Protein AF-A0A536PRI6-F1 (afdb_monomer_lite)

Structure (mmCIF, N/CA/C/O backbone):
data_AF-A0A536PRI6-F1
#
_entry.id   AF-A0A536PRI6-F1
#
loop_
_atom_site.group_PDB
_atom_site.id
_atom_site.type_symbol
_atom_site.label_atom_id
_atom_site.label_alt_id
_atom_site.label_comp_id
_atom_site.label_asym_id
_atom_site.label_entity_id
_atom_site.label_seq_id
_atom_site.pdbx_PDB_ins_code
_atom_site.Cartn_x
_atom_site.Cartn_y
_atom_site.Cartn_z
_atom_site.occupancy
_atom_site.B_iso_or_equiv
_atom_site.auth_seq_id
_atom_site.auth_comp_id
_atom_site.auth_asym_id
_atom_site.auth_atom_id
_atom_site.pdbx_PDB_model_num
ATOM 1 N N . MET A 1 1 ? 28.261 -8.036 -39.146 1.00 58.69 1 MET A N 1
ATOM 2 C CA . MET A 1 1 ? 28.056 -6.607 -38.808 1.00 58.69 1 MET A CA 1
ATOM 3 C C . MET A 1 1 ? 26.575 -6.231 -38.795 1.00 58.69 1 MET A C 1
ATOM 5 O O . MET A 1 1 ? 26.101 -5.830 -37.745 1.00 58.69 1 MET A O 1
ATOM 9 N N . TYR A 1 2 ? 25.820 -6.418 -39.889 1.00 55.31 2 TYR A N 1
ATOM 10 C CA . TYR A 1 2 ? 24.379 -6.090 -39.928 1.00 55.31 2 TYR A CA 1
ATOM 11 C C . TYR A 1 2 ? 23.513 -6.880 -38.925 1.00 55.31 2 TYR A C 1
ATOM 13 O O . TYR A 1 2 ? 22.674 -6.289 -38.250 1.00 55.31 2 TYR A O 1
ATOM 21 N N . GLU A 1 3 ? 23.743 -8.186 -38.763 1.00 62.50 3 GLU A N 1
ATOM 22 C CA . GLU A 1 3 ? 22.981 -9.024 -37.815 1.00 62.50 3 GLU A CA 1
ATOM 23 C C . GLU A 1 3 ? 23.228 -8.652 -36.342 1.00 62.50 3 GLU A C 1
ATOM 25 O O . GLU A 1 3 ? 22.315 -8.694 -35.517 1.00 62.50 3 GLU A O 1
ATOM 30 N N . THR A 1 4 ? 24.450 -8.227 -36.010 1.00 63.34 4 THR A N 1
ATOM 31 C CA . THR A 1 4 ? 24.837 -7.801 -34.657 1.00 63.34 4 THR A CA 1
ATOM 32 C C . THR A 1 4 ? 24.083 -6.532 -34.246 1.00 63.34 4 THR A C 1
ATOM 34 O O . THR A 1 4 ? 23.462 -6.505 -33.187 1.00 63.34 4 THR A O 1
ATOM 37 N N . ILE A 1 5 ? 24.029 -5.535 -35.138 1.00 61.78 5 ILE A N 1
ATOM 38 C CA . ILE A 1 5 ? 23.321 -4.262 -34.916 1.00 61.78 5 ILE A CA 1
ATOM 39 C C . ILE A 1 5 ? 21.805 -4.485 -34.777 1.00 61.78 5 ILE A C 1
ATOM 41 O O . ILE A 1 5 ? 21.155 -3.874 -33.927 1.00 61.78 5 ILE A O 1
ATOM 45 N N . GLN A 1 6 ? 21.220 -5.391 -35.571 1.00 59.47 6 GLN A N 1
ATOM 46 C CA . GLN A 1 6 ? 19.795 -5.726 -35.457 1.00 59.47 6 GLN A CA 1
ATOM 47 C C . GLN A 1 6 ? 19.463 -6.419 -34.130 1.00 59.47 6 GLN A C 1
ATOM 49 O O . GLN A 1 6 ? 18.458 -6.089 -33.499 1.00 59.47 6 GLN A O 1
ATOM 54 N N . THR A 1 7 ? 20.320 -7.335 -33.680 1.00 62.19 7 THR A N 1
ATOM 55 C CA . THR A 1 7 ? 20.125 -8.061 -32.417 1.00 62.19 7 THR A CA 1
ATOM 56 C C . THR A 1 7 ? 20.252 -7.126 -31.208 1.00 62.19 7 THR A C 1
ATOM 58 O O . THR A 1 7 ? 19.458 -7.209 -30.269 1.00 62.19 7 THR A O 1
ATOM 61 N N . GLU A 1 8 ? 21.204 -6.191 -31.231 1.00 62.62 8 GLU A N 1
ATOM 62 C CA . GLU A 1 8 ? 21.356 -5.163 -30.193 1.00 62.62 8 GLU A CA 1
ATOM 63 C C . GLU A 1 8 ? 20.169 -4.195 -30.158 1.00 62.62 8 GLU A C 1
ATOM 65 O O . GLU A 1 8 ? 19.615 -3.939 -29.089 1.00 62.62 8 GLU A O 1
ATOM 70 N N . SER A 1 9 ? 19.695 -3.735 -31.321 1.00 68.12 9 SER A N 1
ATOM 71 C CA . SER A 1 9 ? 18.508 -2.875 -31.421 1.00 68.12 9 SER A CA 1
ATOM 72 C C . SER A 1 9 ? 17.248 -3.546 -30.850 1.00 68.12 9 SER A C 1
ATOM 74 O O . SER A 1 9 ? 16.481 -2.925 -30.108 1.00 68.12 9 SER A O 1
ATOM 76 N N . GLN A 1 10 ? 17.055 -4.842 -31.122 1.00 68.06 10 GLN A N 1
ATOM 77 C CA . GLN A 1 10 ? 15.947 -5.621 -30.561 1.00 68.06 10 GLN A CA 1
ATOM 78 C C . GLN A 1 10 ? 16.048 -5.763 -29.038 1.00 68.06 10 GLN A C 1
ATOM 80 O O . GLN A 1 10 ? 15.049 -5.566 -28.343 1.00 68.06 10 GLN A O 1
ATOM 85 N N . ARG A 1 11 ? 17.242 -6.040 -28.499 1.00 73.06 11 ARG A N 1
ATOM 86 C CA . ARG A 1 11 ? 17.475 -6.128 -27.046 1.00 73.06 11 ARG A CA 1
ATOM 87 C C . ARG A 1 11 ? 17.172 -4.808 -26.344 1.00 73.06 11 ARG A C 1
ATOM 89 O O . ARG A 1 11 ? 16.483 -4.814 -25.326 1.00 73.06 11 ARG A O 1
ATOM 96 N N . THR A 1 12 ? 17.614 -3.684 -26.904 1.00 77.12 12 THR A N 1
ATOM 97 C CA . THR A 1 12 ? 17.326 -2.348 -26.360 1.00 77.12 12 THR A CA 1
ATOM 98 C C . THR A 1 12 ? 15.828 -2.052 -26.371 1.00 77.12 12 THR A C 1
ATOM 100 O O . THR A 1 12 ? 15.286 -1.565 -25.380 1.00 77.12 12 THR A O 1
ATOM 103 N N . ARG A 1 13 ? 15.120 -2.411 -27.450 1.00 75.56 13 ARG A N 1
ATOM 104 C CA . ARG A 1 13 ? 13.665 -2.231 -27.538 1.00 75.56 13 ARG A CA 1
ATOM 105 C C . ARG A 1 13 ? 12.908 -3.085 -26.519 1.00 75.56 13 ARG A C 1
ATOM 107 O O . ARG A 1 13 ? 11.974 -2.582 -25.901 1.00 75.56 13 ARG A O 1
ATOM 114 N N . ILE A 1 14 ? 13.308 -4.342 -26.326 1.00 81.31 14 ILE A N 1
ATOM 115 C CA . ILE A 1 14 ? 12.705 -5.235 -25.324 1.00 81.31 14 ILE A CA 1
ATOM 116 C C . ILE A 1 14 ? 12.941 -4.690 -23.914 1.00 81.31 14 ILE A C 1
ATOM 118 O O . ILE A 1 14 ? 11.993 -4.611 -23.138 1.00 81.31 14 ILE A O 1
ATOM 122 N N . ARG A 1 15 ? 14.165 -4.245 -23.601 1.00 78.00 15 ARG A N 1
ATOM 123 C CA . ARG A 1 15 ? 14.482 -3.616 -22.309 1.00 78.00 15 ARG A CA 1
ATOM 124 C C . ARG A 1 15 ? 13.625 -2.377 -22.054 1.00 78.00 15 ARG A C 1
ATOM 126 O O . ARG A 1 15 ? 13.021 -2.270 -20.998 1.00 78.00 15 ARG A O 1
ATOM 133 N N . LEU A 1 16 ? 13.487 -1.497 -23.046 1.00 81.06 16 LEU A N 1
ATOM 134 C CA . LEU A 1 16 ? 12.640 -0.308 -22.933 1.00 81.06 16 LEU A CA 1
ATOM 135 C C . LEU A 1 16 ? 11.167 -0.659 -22.665 1.00 81.06 16 LEU A C 1
ATOM 137 O O . LEU A 1 16 ? 10.503 0.014 -21.877 1.00 81.06 16 LEU A O 1
ATOM 141 N N . ILE A 1 17 ? 10.642 -1.691 -23.330 1.00 82.25 17 ILE A N 1
ATOM 142 C CA . ILE A 1 17 ? 9.271 -2.166 -23.104 1.00 82.25 17 ILE A CA 1
ATOM 143 C C . ILE A 1 17 ? 9.132 -2.737 -21.690 1.00 82.25 17 ILE A C 1
ATOM 145 O O . ILE A 1 17 ? 8.164 -2.401 -21.013 1.00 82.25 17 ILE A O 1
ATOM 149 N N . ALA A 1 18 ? 10.097 -3.536 -21.231 1.00 80.19 18 ALA A N 1
ATOM 150 C CA . ALA A 1 18 ? 10.100 -4.105 -19.886 1.00 80.19 18 ALA A CA 1
ATOM 151 C C . ALA A 1 18 ? 10.114 -3.012 -18.804 1.00 80.19 18 ALA A C 1
ATOM 153 O O . ALA A 1 18 ? 9.249 -3.016 -17.934 1.00 80.19 18 ALA A O 1
ATOM 154 N N . THR A 1 19 ? 10.994 -2.012 -18.919 1.00 83.44 19 THR A N 1
ATOM 155 C CA . THR A 1 19 ? 11.045 -0.868 -17.990 1.00 83.44 19 THR A CA 1
ATOM 156 C C . THR A 1 19 ? 9.727 -0.090 -17.966 1.00 83.44 19 THR A C 1
ATOM 158 O O . THR A 1 19 ? 9.226 0.276 -16.904 1.00 83.44 19 THR A O 1
ATOM 161 N N . LYS A 1 20 ? 9.111 0.150 -19.132 1.00 83.19 20 LYS A N 1
ATOM 162 C CA . LYS A 1 20 ? 7.801 0.819 -19.197 1.00 83.19 20 LYS A CA 1
ATOM 163 C C . LYS A 1 20 ? 6.692 -0.013 -18.559 1.00 83.19 20 LYS A C 1
ATOM 165 O O . LYS A 1 20 ? 5.840 0.556 -17.880 1.00 83.19 20 LYS A O 1
ATOM 170 N N . ALA A 1 21 ? 6.696 -1.327 -18.778 1.00 84.62 21 ALA A N 1
ATOM 171 C CA . ALA A 1 21 ? 5.731 -2.236 -18.172 1.00 84.62 21 ALA A CA 1
ATOM 172 C C . ALA A 1 21 ? 5.868 -2.240 -16.643 1.00 84.62 21 ALA A C 1
ATOM 174 O O . ALA A 1 21 ? 4.873 -2.043 -15.954 1.00 84.62 21 ALA A O 1
ATOM 175 N N . GLN A 1 22 ? 7.094 -2.332 -16.125 1.00 86.81 22 GLN A N 1
ATOM 176 C CA . GLN A 1 22 ? 7.381 -2.273 -14.690 1.00 86.81 22 GLN A CA 1
ATOM 177 C C . GLN A 1 22 ? 6.946 -0.939 -14.064 1.00 86.81 22 GLN A C 1
ATOM 179 O O . GLN A 1 22 ? 6.334 -0.910 -12.998 1.00 86.81 22 GLN A O 1
ATOM 184 N N . ALA A 1 23 ? 7.203 0.188 -14.737 1.00 85.69 23 ALA A N 1
ATOM 185 C CA . ALA A 1 23 ? 6.751 1.496 -14.266 1.00 85.69 23 ALA A CA 1
ATOM 186 C C . ALA A 1 23 ? 5.215 1.614 -14.243 1.00 85.69 23 ALA A C 1
ATOM 188 O O . ALA A 1 23 ? 4.654 2.219 -13.327 1.00 85.69 23 ALA A O 1
ATOM 189 N N . ALA A 1 24 ? 4.533 1.041 -15.240 1.00 88.00 24 ALA A N 1
ATOM 190 C CA . ALA A 1 24 ? 3.075 1.006 -15.290 1.00 88.00 24 ALA A CA 1
ATOM 191 C C . ALA A 1 24 ? 2.489 0.116 -14.183 1.00 88.00 24 ALA A C 1
ATOM 193 O O . ALA A 1 24 ? 1.565 0.545 -13.496 1.00 88.00 24 ALA A O 1
ATOM 194 N N . GLU A 1 25 ? 3.053 -1.073 -13.970 1.00 89.62 25 GLU A N 1
ATOM 195 C CA . GLU A 1 25 ? 2.675 -1.993 -12.892 1.00 89.62 25 GLU A CA 1
ATOM 196 C C . GLU A 1 25 ? 2.822 -1.330 -11.519 1.00 89.62 25 GLU A C 1
ATOM 198 O O . GLU A 1 25 ? 1.875 -1.304 -10.737 1.00 89.62 25 GLU A O 1
ATOM 203 N N . ARG A 1 26 ? 3.961 -0.677 -11.264 1.00 90.31 26 ARG A N 1
ATOM 204 C CA . ARG A 1 26 ? 4.200 0.083 -10.030 1.00 90.31 26 ARG A CA 1
ATOM 205 C C . ARG A 1 26 ? 3.131 1.145 -9.789 1.00 90.31 26 ARG A C 1
ATOM 207 O O . ARG A 1 26 ? 2.624 1.279 -8.680 1.00 90.31 26 ARG A O 1
ATOM 214 N N . LYS A 1 27 ? 2.773 1.897 -10.833 1.00 91.31 27 LYS A N 1
ATOM 215 C CA . LYS A 1 27 ? 1.736 2.929 -10.750 1.00 91.31 27 LYS A CA 1
ATOM 216 C C . LYS A 1 27 ? 0.361 2.329 -10.438 1.00 91.31 27 LYS A C 1
ATOM 218 O O . LYS A 1 27 ? -0.380 2.900 -9.648 1.00 91.31 27 LYS A O 1
ATOM 223 N N . LEU A 1 28 ? 0.025 1.191 -11.046 1.00 93.00 28 LEU A N 1
ATOM 224 C CA . LEU A 1 28 ? -1.222 0.476 -10.765 1.00 93.00 28 LEU A CA 1
ATOM 225 C C . LEU A 1 28 ? -1.270 -0.030 -9.319 1.00 93.00 28 LEU A C 1
ATOM 227 O O . LEU A 1 28 ? -2.293 0.145 -8.661 1.00 93.00 28 LEU A O 1
ATOM 231 N N . ASN A 1 29 ? -0.166 -0.582 -8.812 1.00 92.69 29 ASN A N 1
ATOM 232 C CA . ASN A 1 29 ? -0.070 -1.050 -7.428 1.00 92.69 29 ASN A CA 1
ATOM 233 C C . ASN A 1 29 ? -0.248 0.097 -6.425 1.00 92.69 29 ASN A C 1
ATOM 235 O O . ASN A 1 29 ? -0.996 -0.052 -5.463 1.00 92.69 29 ASN A O 1
ATOM 239 N N . LEU A 1 30 ? 0.359 1.261 -6.683 1.00 94.00 30 LEU A N 1
ATOM 240 C CA . LEU A 1 30 ? 0.162 2.458 -5.857 1.00 94.00 30 LEU A CA 1
ATOM 241 C C . LEU A 1 30 ? -1.304 2.899 -5.817 1.00 94.00 30 LEU A C 1
ATOM 243 O O . LEU A 1 30 ? -1.834 3.122 -4.735 1.00 94.00 30 LEU A O 1
ATOM 247 N N . TYR A 1 31 ? -1.983 2.951 -6.968 1.00 94.56 31 TYR A N 1
ATOM 248 C CA . TYR A 1 31 ? -3.406 3.301 -7.002 1.00 94.56 31 TYR A CA 1
ATOM 249 C C . TYR A 1 31 ? -4.292 2.295 -6.268 1.00 94.56 31 TYR A C 1
ATOM 251 O O . TYR A 1 31 ? -5.278 2.676 -5.643 1.00 94.56 31 TYR A O 1
ATOM 259 N N . ALA A 1 32 ? -3.973 1.006 -6.358 1.00 94.00 32 ALA A N 1
ATOM 260 C CA . ALA A 1 32 ? -4.715 -0.017 -5.639 1.00 94.00 32 ALA A CA 1
ATOM 261 C C . ALA A 1 32 ? -4.531 0.123 -4.119 1.00 94.00 32 ALA A C 1
ATOM 263 O O . ALA A 1 32 ? -5.517 0.083 -3.388 1.00 94.00 32 ALA A O 1
ATOM 264 N N . LEU A 1 33 ? -3.302 0.372 -3.653 1.00 95.56 33 LEU A N 1
ATOM 265 C CA . LEU A 1 33 ? -3.021 0.655 -2.244 1.00 95.56 33 LEU A CA 1
ATOM 266 C C . LEU A 1 33 ? -3.681 1.953 -1.758 1.00 95.56 33 LEU A C 1
ATOM 268 O O . LEU A 1 33 ? -4.207 1.966 -0.649 1.00 95.56 33 LEU A O 1
ATOM 272 N N . ASP A 1 34 ? -3.735 3.002 -2.587 1.00 96.19 34 ASP A N 1
ATOM 273 C CA . ASP A 1 34 ? -4.477 4.230 -2.266 1.00 96.19 34 ASP A CA 1
ATOM 274 C C . ASP A 1 34 ? -5.960 3.922 -2.024 1.00 96.19 34 ASP A C 1
ATOM 276 O O . ASP A 1 34 ? -6.533 4.367 -1.037 1.00 96.19 34 ASP A O 1
ATOM 280 N N . ASN A 1 35 ? -6.597 3.108 -2.869 1.00 95.94 35 ASN A N 1
ATOM 281 C CA . ASN A 1 35 ? -8.005 2.751 -2.662 1.00 95.94 35 ASN A CA 1
ATOM 282 C C . ASN A 1 35 ? -8.229 2.011 -1.331 1.00 95.94 35 ASN A C 1
ATOM 284 O O . ASN A 1 35 ? -9.229 2.253 -0.652 1.00 95.94 35 ASN A O 1
ATOM 288 N N . VAL A 1 36 ? -7.299 1.129 -0.947 1.00 96.62 36 VAL A N 1
ATOM 289 C CA . VAL A 1 36 ? -7.332 0.435 0.350 1.00 96.62 36 VAL A CA 1
ATOM 290 C C . VAL A 1 36 ? -7.181 1.432 1.498 1.00 96.62 36 VAL A C 1
ATOM 292 O O . VAL A 1 36 ? -7.948 1.371 2.459 1.00 96.62 36 VAL A O 1
ATOM 295 N N . LEU A 1 37 ? -6.239 2.371 1.382 1.00 96.56 37 LEU A N 1
ATOM 296 C CA . LEU A 1 37 ? -6.018 3.430 2.362 1.00 96.56 37 LEU A CA 1
ATOM 297 C C . LEU A 1 37 ? -7.294 4.255 2.572 1.00 96.56 37 LEU A C 1
ATOM 299 O O . LEU A 1 37 ? -7.763 4.382 3.699 1.00 96.56 37 LEU A O 1
ATOM 303 N N . TRP A 1 38 ? -7.918 4.710 1.484 1.00 97.25 38 TRP A N 1
ATOM 304 C CA . TRP A 1 38 ? -9.164 5.479 1.523 1.00 97.25 38 TRP A CA 1
ATOM 305 C C . TRP A 1 38 ? -10.296 4.721 2.224 1.00 97.25 38 TRP A C 1
ATOM 307 O O . TRP A 1 38 ? -11.044 5.300 3.013 1.00 97.25 38 TRP A O 1
ATOM 317 N N . ALA A 1 39 ? -10.429 3.418 1.961 1.00 97.00 39 ALA A N 1
ATOM 318 C CA . ALA A 1 39 ? -11.435 2.592 2.620 1.00 97.00 39 ALA A CA 1
ATOM 319 C C . ALA A 1 39 ? -11.181 2.489 4.133 1.00 97.00 39 ALA A C 1
ATOM 321 O O . ALA A 1 39 ? -12.114 2.623 4.926 1.00 97.00 39 ALA A O 1
ATOM 322 N N . LEU A 1 40 ? -9.929 2.284 4.548 1.00 96.75 40 LEU A N 1
ATOM 323 C CA . LEU A 1 40 ? -9.559 2.234 5.963 1.00 96.75 40 LEU A CA 1
ATOM 324 C C . LEU A 1 40 ? -9.756 3.586 6.658 1.00 96.75 40 LEU A C 1
ATOM 326 O O . LEU A 1 40 ? -10.264 3.627 7.778 1.00 96.75 40 LEU A O 1
ATOM 330 N N . GLU A 1 41 ? -9.423 4.690 5.997 1.00 96.88 41 GLU A N 1
ATOM 331 C CA . GLU A 1 41 ? -9.633 6.039 6.520 1.00 96.88 41 GLU A CA 1
ATOM 332 C C . GLU A 1 41 ? -11.121 6.353 6.720 1.00 96.88 41 GLU A C 1
ATOM 334 O O . GLU A 1 41 ? -11.496 6.842 7.787 1.00 96.88 41 GLU A O 1
ATOM 339 N N . ASP A 1 42 ? -11.995 6.013 5.763 1.00 97.50 42 ASP A N 1
ATOM 340 C CA . ASP A 1 42 ? -13.449 6.184 5.924 1.00 97.50 42 ASP A CA 1
ATOM 341 C C . ASP A 1 42 ? -13.991 5.347 7.095 1.00 97.50 42 ASP A C 1
ATOM 343 O O . ASP A 1 42 ? -14.810 5.829 7.883 1.00 97.50 42 ASP A O 1
ATOM 347 N N . LEU A 1 43 ? -13.499 4.116 7.270 1.00 96.00 43 LEU A N 1
ATOM 348 C CA . LEU A 1 43 ? -13.864 3.277 8.415 1.00 96.00 43 LEU A CA 1
ATOM 349 C C . LEU A 1 43 ? -13.407 3.894 9.740 1.00 96.00 43 LEU A C 1
ATOM 351 O O . LEU A 1 43 ? -14.180 3.894 10.702 1.00 96.00 43 LEU A O 1
ATOM 355 N N . ASN A 1 44 ? -12.190 4.436 9.781 1.00 95.44 44 ASN A N 1
ATOM 356 C CA . ASN A 1 44 ? -11.637 5.097 10.958 1.00 95.44 44 ASN A CA 1
ATOM 357 C C . ASN A 1 44 ? -12.438 6.355 11.325 1.00 95.44 44 ASN A C 1
ATOM 359 O O . ASN A 1 44 ? -12.825 6.527 12.478 1.00 95.44 44 ASN A O 1
ATOM 363 N N . LEU A 1 45 ? -12.758 7.192 10.333 1.00 96.50 45 LEU A N 1
ATOM 364 C CA . LEU A 1 45 ? -13.571 8.402 10.501 1.00 96.50 45 LEU A CA 1
ATOM 365 C C . LEU A 1 45 ? -14.979 8.098 11.022 1.00 96.50 45 LEU A C 1
ATOM 367 O O . LEU A 1 45 ? -15.573 8.911 11.726 1.00 96.50 45 LEU A O 1
ATOM 371 N N . ARG A 1 46 ? -15.521 6.925 10.682 1.00 96.19 46 ARG A N 1
ATOM 372 C CA . ARG A 1 46 ? -16.832 6.448 11.146 1.00 96.19 46 ARG A CA 1
ATOM 373 C C . ARG A 1 46 ? -16.757 5.606 12.420 1.00 96.19 46 ARG A C 1
ATOM 375 O O . ARG A 1 46 ? -17.756 4.974 12.766 1.00 96.19 46 ARG A O 1
ATOM 382 N N . GLU A 1 47 ? -15.592 5.548 13.067 1.00 92.00 47 GLU A N 1
ATOM 383 C CA . GLU A 1 47 ? -15.326 4.767 14.283 1.00 92.00 47 GLU A CA 1
ATOM 384 C C . GLU A 1 47 ? -15.749 3.291 14.156 1.00 92.00 47 GLU A C 1
ATOM 386 O O . GLU A 1 47 ? -16.195 2.644 15.109 1.00 92.00 47 GLU A O 1
ATOM 391 N N . ARG A 1 48 ? -15.641 2.727 12.947 1.00 91.69 48 ARG A N 1
ATOM 392 C CA . ARG A 1 48 ? -15.886 1.300 12.724 1.00 91.69 48 ARG A CA 1
ATOM 393 C C . ARG A 1 48 ? -14.731 0.503 13.314 1.00 91.69 48 ARG A C 1
ATOM 395 O O . ARG A 1 48 ? -13.606 0.970 13.374 1.00 91.69 48 ARG A O 1
ATOM 402 N N . SER A 1 49 ? -15.012 -0.721 13.741 1.00 87.69 49 SER A N 1
ATOM 403 C CA . SER A 1 49 ? -14.005 -1.647 14.278 1.00 87.69 49 SER A CA 1
ATOM 404 C C . SER A 1 49 ? -13.811 -2.890 13.416 1.00 87.69 49 SER A C 1
ATOM 406 O O . SER A 1 49 ? -12.887 -3.662 13.652 1.00 87.69 49 SER A O 1
ATOM 408 N N . VAL A 1 50 ? -14.682 -3.093 12.427 1.00 92.06 50 VAL A N 1
ATOM 409 C CA . VAL A 1 50 ? -14.681 -4.265 11.553 1.00 92.06 50 VAL A CA 1
ATOM 410 C C . VAL A 1 50 ? -14.291 -3.825 10.153 1.00 92.06 50 VAL A C 1
ATOM 412 O O . VAL A 1 50 ? -14.919 -2.931 9.586 1.00 92.06 50 VAL A O 1
ATOM 415 N N . VAL A 1 51 ? -13.265 -4.475 9.610 1.00 94.19 51 VAL A N 1
ATOM 416 C CA . VAL A 1 51 ? -12.802 -4.258 8.240 1.00 94.19 51 VAL A CA 1
ATOM 417 C C . VAL A 1 51 ? -13.605 -5.169 7.300 1.00 94.19 51 VAL A C 1
ATOM 419 O O . VAL A 1 51 ? -13.726 -6.363 7.586 1.00 94.19 51 VAL A O 1
ATOM 422 N N . PRO A 1 52 ? -14.184 -4.638 6.209 1.00 95.62 52 PRO A N 1
ATOM 423 C CA . PRO A 1 52 ? -14.870 -5.428 5.191 1.00 95.62 52 PRO A CA 1
ATOM 424 C C . PRO A 1 52 ? -13.970 -6.506 4.573 1.00 95.62 52 PRO A C 1
ATOM 426 O O . PRO A 1 52 ? -12.767 -6.305 4.412 1.00 95.62 52 PRO A O 1
ATOM 429 N N . GLY A 1 53 ? -14.550 -7.654 4.213 1.00 95.19 53 GLY A N 1
ATOM 430 C CA . GLY A 1 53 ? -13.790 -8.802 3.700 1.00 95.19 53 GLY A CA 1
ATOM 431 C C . GLY A 1 53 ? -13.034 -8.515 2.399 1.00 95.19 53 GLY A C 1
ATOM 432 O O . GLY A 1 53 ? -11.903 -8.954 2.245 1.00 95.19 53 GLY A O 1
ATOM 433 N N . ASP A 1 54 ? -13.608 -7.709 1.510 1.00 95.38 54 ASP A N 1
ATOM 434 C CA . ASP A 1 54 ? -12.982 -7.256 0.264 1.00 95.38 54 ASP A CA 1
ATOM 435 C C . ASP A 1 54 ? -11.747 -6.374 0.508 1.00 95.38 54 ASP A C 1
ATOM 437 O O . ASP A 1 54 ? -10.771 -6.445 -0.239 1.00 95.38 54 ASP A O 1
ATOM 441 N N . VAL A 1 55 ? -11.755 -5.567 1.572 1.00 95.81 55 VAL A N 1
ATOM 442 C CA . VAL A 1 55 ? -10.588 -4.776 1.989 1.00 95.81 55 VAL A CA 1
ATOM 443 C C . VAL A 1 55 ? -9.522 -5.689 2.599 1.00 95.81 55 VAL A C 1
ATOM 445 O O . VAL A 1 55 ? -8.339 -5.527 2.311 1.00 95.81 55 VAL A O 1
ATOM 448 N N . VAL A 1 56 ? -9.921 -6.695 3.386 1.00 96.44 56 VAL A N 1
ATOM 449 C CA . VAL A 1 56 ? -8.996 -7.703 3.935 1.00 96.44 56 VAL A CA 1
ATOM 450 C C . VAL A 1 56 ? -8.302 -8.492 2.825 1.00 96.44 56 VAL A C 1
ATOM 452 O O . VAL A 1 56 ? -7.089 -8.676 2.877 1.00 96.44 56 VAL A O 1
ATOM 455 N N . GLU A 1 57 ? -9.039 -8.932 1.807 1.00 96.25 57 GLU A N 1
ATOM 456 C CA . GLU A 1 57 ? -8.468 -9.635 0.653 1.00 96.25 57 GLU A CA 1
ATOM 457 C C . GLU A 1 57 ? -7.419 -8.782 -0.068 1.00 96.25 57 GLU A C 1
ATOM 459 O O . GLU A 1 57 ? -6.337 -9.276 -0.388 1.00 96.25 57 GLU A O 1
ATOM 464 N N . GLN A 1 58 ? -7.699 -7.490 -0.261 1.00 95.81 58 GLN A N 1
ATOM 465 C CA . GLN A 1 58 ? -6.751 -6.559 -0.871 1.00 95.81 58 GLN A CA 1
ATOM 466 C C . GLN A 1 58 ? -5.511 -6.340 0.001 1.00 95.81 58 GLN A C 1
ATOM 468 O O . GLN A 1 58 ? -4.397 -6.392 -0.517 1.00 95.81 58 GLN A O 1
ATOM 473 N N . LEU A 1 59 ? -5.672 -6.162 1.317 1.00 96.00 59 LEU A N 1
ATOM 474 C CA . LEU A 1 59 ? -4.544 -6.048 2.250 1.00 96.00 59 LEU A CA 1
ATOM 475 C C . LEU A 1 59 ? -3.606 -7.255 2.126 1.00 96.00 59 LEU A C 1
ATOM 477 O O . LEU A 1 59 ? -2.402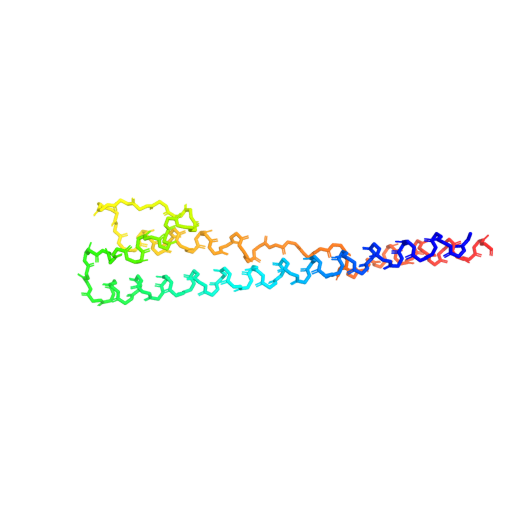 -7.092 1.927 1.00 96.00 59 LEU A O 1
ATOM 481 N N . LEU A 1 60 ? -4.167 -8.465 2.154 1.00 95.69 60 LEU A N 1
ATOM 482 C CA . LEU A 1 60 ? -3.395 -9.700 2.025 1.00 95.69 60 LEU A CA 1
ATOM 483 C C . LEU A 1 60 ? -2.728 -9.831 0.648 1.00 95.69 60 LEU A C 1
ATOM 485 O O . LEU A 1 60 ? -1.589 -10.292 0.574 1.00 95.69 60 LEU A O 1
ATOM 489 N N . ALA A 1 61 ? -3.393 -9.398 -0.428 1.00 94.19 61 ALA A N 1
ATOM 490 C CA . ALA A 1 61 ? -2.827 -9.401 -1.777 1.00 94.19 61 ALA A CA 1
ATOM 491 C C . ALA A 1 61 ? -1.585 -8.500 -1.901 1.00 94.19 61 ALA A C 1
ATOM 493 O O . ALA A 1 61 ? -0.662 -8.833 -2.642 1.00 94.19 61 ALA A O 1
ATOM 494 N N . PHE A 1 62 ? -1.529 -7.407 -1.136 1.00 93.19 62 PHE A N 1
ATOM 495 C CA . PHE A 1 62 ? -0.360 -6.526 -1.047 1.00 93.19 62 PHE A CA 1
ATOM 496 C C . PHE A 1 62 ? 0.619 -6.904 0.074 1.00 93.19 62 PHE A C 1
ATOM 498 O O . PHE A 1 62 ? 1.539 -6.148 0.374 1.00 93.19 62 PHE A O 1
ATOM 505 N N . GLY A 1 63 ? 0.450 -8.076 0.695 1.00 93.12 63 GLY A N 1
ATOM 506 C CA . GLY A 1 63 ? 1.342 -8.556 1.751 1.00 93.12 63 GLY A CA 1
ATOM 507 C C . GLY A 1 63 ? 1.189 -7.822 3.086 1.00 93.12 63 GLY A C 1
ATOM 508 O O . GLY A 1 63 ? 2.030 -7.993 3.968 1.00 93.12 63 GLY A O 1
ATOM 509 N N . VAL A 1 64 ? 0.123 -7.036 3.262 1.00 94.81 64 VAL A N 1
ATOM 510 C CA . VAL A 1 64 ? -0.199 -6.381 4.530 1.00 94.81 64 VAL A CA 1
ATOM 511 C C . VAL A 1 64 ? -0.909 -7.391 5.439 1.00 94.81 64 VAL A C 1
ATOM 513 O O . VAL A 1 64 ? -2.008 -7.850 5.115 1.00 94.81 64 VAL A O 1
ATOM 516 N N . PRO A 1 65 ? -0.310 -7.777 6.581 1.00 93.19 65 PRO A N 1
ATOM 517 C CA . PRO A 1 65 ? -0.905 -8.773 7.457 1.00 93.19 65 PRO A CA 1
ATOM 518 C C . PRO A 1 65 ? -2.162 -8.218 8.130 1.00 93.19 65 PRO A C 1
ATOM 520 O O . PRO A 1 65 ? -2.139 -7.152 8.741 1.00 93.19 65 PRO A O 1
ATOM 523 N N . TYR A 1 66 ? -3.248 -8.988 8.081 1.00 94.00 66 TYR A N 1
ATOM 524 C CA . TYR A 1 66 ? -4.498 -8.653 8.754 1.00 94.00 66 TYR A CA 1
ATOM 525 C C . TYR A 1 66 ? -4.827 -9.663 9.853 1.00 94.00 66 TYR A C 1
ATOM 527 O O . TYR A 1 66 ? -4.768 -10.878 9.654 1.00 94.00 66 TYR A O 1
ATOM 535 N N . ARG A 1 67 ? -5.235 -9.145 11.013 1.00 92.50 67 ARG A N 1
ATOM 536 C CA . ARG A 1 67 ? -5.898 -9.905 12.074 1.00 92.50 67 ARG A CA 1
ATOM 537 C C . ARG A 1 67 ? -7.057 -9.077 12.612 1.00 92.50 67 ARG A C 1
ATOM 539 O O . ARG A 1 67 ? -6.975 -7.854 12.667 1.00 92.50 67 ARG A O 1
ATOM 546 N N . SER A 1 68 ? -8.117 -9.745 13.057 1.00 89.06 68 SER A N 1
ATOM 547 C CA . SER A 1 68 ? -9.342 -9.088 13.533 1.00 89.06 68 SER A CA 1
ATOM 548 C C . SER A 1 68 ? -9.159 -8.229 14.791 1.00 89.06 68 SER A C 1
ATOM 550 O O . SER A 1 68 ? -10.053 -7.468 15.141 1.00 89.06 68 SER A O 1
ATOM 552 N N . ASP A 1 69 ? -8.046 -8.386 15.508 1.00 90.69 69 ASP A N 1
ATOM 553 C CA . ASP A 1 69 ? -7.705 -7.629 16.714 1.00 90.69 69 ASP A CA 1
ATOM 554 C C . ASP A 1 69 ? -6.868 -6.366 16.446 1.00 90.69 69 ASP A C 1
ATOM 556 O O . ASP A 1 69 ? -6.730 -5.533 17.346 1.00 90.69 69 ASP A O 1
ATOM 560 N N . VAL A 1 70 ? -6.349 -6.193 15.226 1.00 92.06 70 VAL A N 1
ATOM 561 C CA . VAL A 1 70 ? -5.559 -5.019 14.824 1.00 92.06 70 VAL A CA 1
ATOM 562 C C . VAL A 1 70 ? -6.476 -3.810 14.655 1.00 92.06 70 VAL A C 1
ATOM 564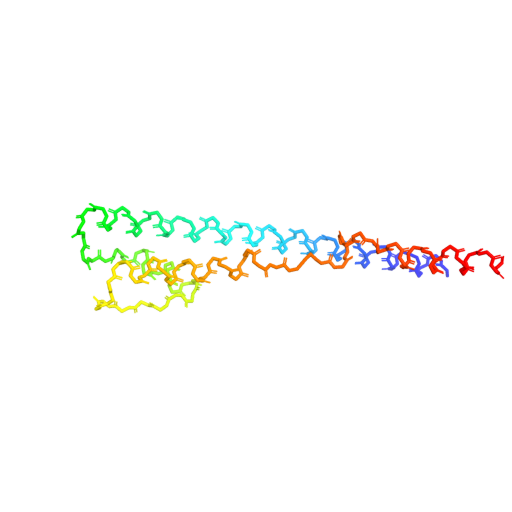 O O . VAL A 1 70 ? -7.584 -3.919 14.123 1.00 92.06 70 VAL A O 1
ATOM 567 N N . LYS A 1 71 ? -6.036 -2.638 15.124 1.00 94.00 71 LYS A N 1
ATOM 568 C CA . LYS A 1 71 ? -6.813 -1.404 14.990 1.00 94.00 71 LYS A CA 1
ATOM 569 C C . LYS A 1 71 ? -6.663 -0.843 13.581 1.00 94.00 71 LYS A C 1
ATOM 571 O O . LYS A 1 71 ? -5.608 -0.948 12.969 1.00 94.00 71 LYS A O 1
ATOM 576 N N . ILE A 1 72 ? -7.721 -0.214 13.074 1.00 94.75 72 ILE A N 1
ATOM 577 C CA . ILE A 1 72 ? -7.705 0.397 11.739 1.00 94.75 72 ILE A CA 1
ATOM 578 C C . ILE A 1 72 ? -6.579 1.435 11.577 1.00 94.75 72 ILE A C 1
ATOM 580 O O . ILE A 1 72 ? -5.922 1.377 10.543 1.00 94.75 72 ILE A O 1
ATOM 584 N N . PRO A 1 73 ? -6.271 2.304 12.564 1.00 95.81 73 PRO A N 1
ATOM 585 C CA . PRO A 1 73 ? -5.088 3.162 12.492 1.00 95.81 73 PRO A CA 1
ATOM 586 C C . PRO A 1 73 ? -3.782 2.395 12.256 1.00 95.81 73 PRO A C 1
ATOM 588 O O . PRO A 1 73 ? -2.992 2.791 11.412 1.00 95.81 73 PRO A O 1
ATOM 591 N N . ASP A 1 74 ? -3.584 1.253 12.919 1.00 95.81 74 ASP A N 1
ATOM 592 C CA . ASP A 1 74 ? -2.381 0.439 12.714 1.00 95.81 74 ASP A CA 1
ATOM 593 C C . ASP A 1 74 ? -2.352 -0.175 11.303 1.00 95.81 74 ASP A C 1
ATOM 595 O O . ASP A 1 74 ? -1.295 -0.281 10.688 1.00 95.81 74 ASP A O 1
ATOM 599 N N . LEU A 1 75 ? -3.514 -0.558 10.754 1.00 96.12 75 LEU A N 1
ATOM 600 C CA . LEU A 1 75 ? -3.613 -1.035 9.369 1.00 96.12 75 LEU A CA 1
ATOM 601 C C . LEU A 1 75 ? -3.278 0.067 8.358 1.00 96.12 75 LEU A C 1
ATOM 603 O O . LEU A 1 75 ? -2.639 -0.228 7.353 1.00 96.12 75 LEU A O 1
ATOM 607 N N . ILE A 1 76 ? -3.676 1.314 8.623 1.00 96.38 76 ILE A N 1
ATOM 608 C CA . ILE A 1 76 ? -3.331 2.478 7.792 1.00 96.38 76 ILE A CA 1
ATOM 609 C C . ILE A 1 76 ? -1.805 2.641 7.721 1.00 96.38 76 ILE A C 1
ATOM 611 O O . ILE A 1 76 ? -1.251 2.729 6.627 1.00 96.38 76 ILE A O 1
ATOM 615 N N . GLU A 1 77 ? -1.108 2.566 8.858 1.00 96.94 77 GLU A N 1
ATOM 616 C CA . GLU A 1 77 ? 0.364 2.635 8.907 1.00 96.94 77 GLU A CA 1
ATOM 617 C C . GLU A 1 77 ? 1.041 1.488 8.138 1.00 96.94 77 GLU A C 1
ATOM 619 O O . GLU A 1 77 ? 2.036 1.679 7.429 1.00 96.94 77 GLU A O 1
ATOM 624 N N . LEU A 1 78 ? 0.487 0.276 8.224 1.00 96.06 78 LEU A N 1
ATOM 625 C CA . LEU A 1 78 ? 0.997 -0.863 7.459 1.00 96.06 78 LEU A CA 1
ATOM 626 C C . LEU A 1 78 ? 0.796 -0.684 5.947 1.00 96.06 78 LEU A C 1
ATOM 628 O O . LEU A 1 78 ? 1.668 -1.068 5.166 1.00 96.06 78 LEU A O 1
ATOM 632 N N . VAL A 1 79 ? -0.321 -0.085 5.526 1.00 96.19 79 VAL A N 1
ATOM 633 C CA . VAL A 1 79 ? -0.569 0.244 4.115 1.00 96.19 79 VAL A CA 1
ATOM 634 C C . VAL A 1 79 ? 0.400 1.320 3.633 1.00 96.19 79 VAL A C 1
ATOM 636 O O . VAL A 1 79 ? 0.977 1.147 2.561 1.00 96.19 79 VAL A O 1
ATOM 639 N N . PHE A 1 80 ? 0.673 2.362 4.426 1.00 95.31 80 PHE A N 1
ATOM 640 C CA . PHE A 1 80 ? 1.712 3.344 4.092 1.00 95.31 80 PHE A CA 1
ATOM 641 C C . PHE A 1 80 ? 3.081 2.685 3.908 1.00 95.31 80 PHE A C 1
ATOM 643 O O . PHE A 1 80 ? 3.753 2.918 2.904 1.00 95.31 80 PHE A O 1
ATOM 650 N N . THR A 1 81 ? 3.453 1.778 4.814 1.00 93.44 81 THR A N 1
ATOM 651 C CA . THR A 1 81 ? 4.705 1.009 4.708 1.00 93.44 81 THR A CA 1
ATOM 652 C C . THR A 1 81 ? 4.763 0.196 3.408 1.00 93.44 81 THR A C 1
ATOM 654 O O . THR A 1 81 ? 5.807 0.120 2.759 1.00 93.44 81 THR A O 1
ATOM 657 N N . ALA A 1 82 ? 3.644 -0.404 2.989 1.00 93.31 82 ALA A N 1
ATOM 658 C CA . ALA A 1 82 ? 3.564 -1.109 1.712 1.00 93.31 82 ALA A CA 1
ATOM 659 C C . ALA A 1 82 ? 3.686 -0.151 0.512 1.00 93.31 82 ALA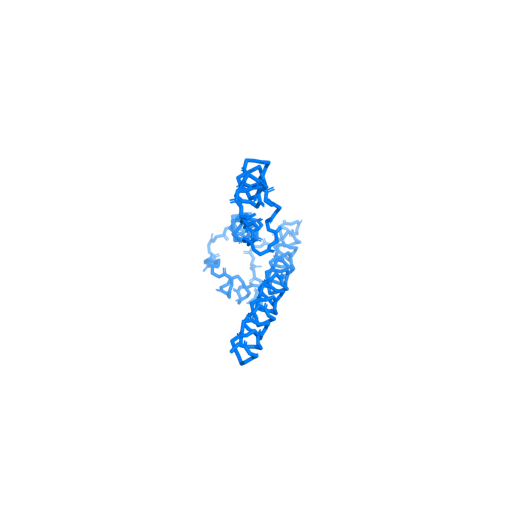 A C 1
ATOM 661 O O . ALA A 1 82 ? 4.354 -0.481 -0.467 1.00 93.31 82 ALA A O 1
ATOM 662 N N . GLN A 1 83 ? 3.104 1.051 0.580 1.00 92.69 83 GLN A N 1
ATOM 663 C CA . GLN A 1 83 ? 3.221 2.063 -0.476 1.00 92.69 83 GLN A CA 1
ATOM 664 C C . GLN A 1 83 ? 4.655 2.565 -0.660 1.00 92.69 83 GLN A C 1
ATOM 666 O O . GLN A 1 83 ? 5.095 2.750 -1.797 1.00 92.69 83 GLN A O 1
ATOM 671 N N . GLU A 1 84 ? 5.412 2.742 0.425 1.00 90.62 84 GLU A N 1
ATOM 672 C CA . GLU A 1 84 ? 6.807 3.198 0.365 1.00 90.62 84 GLU A CA 1
ATOM 673 C C . GLU A 1 84 ? 7.689 2.303 -0.517 1.00 90.62 84 GLU A C 1
ATOM 675 O O . GLU A 1 84 ? 8.555 2.811 -1.236 1.00 90.62 84 GLU A O 1
ATOM 680 N N . GLN A 1 85 ? 7.419 0.993 -0.550 1.00 87.06 85 GLN A N 1
ATOM 681 C CA . GLN A 1 85 ? 8.132 0.029 -1.401 1.00 87.06 85 GLN A CA 1
ATOM 682 C C . GLN A 1 85 ? 8.002 0.349 -2.897 1.00 87.06 85 GLN A C 1
ATOM 684 O O . GLN A 1 85 ? 8.895 0.042 -3.687 1.00 87.06 85 GLN A O 1
ATOM 689 N N . PHE A 1 86 ? 6.901 0.987 -3.295 1.00 86.12 86 PHE A N 1
ATOM 690 C CA . PHE A 1 86 ? 6.636 1.385 -4.675 1.00 86.12 86 PHE A CA 1
ATOM 691 C C . PHE A 1 86 ? 7.011 2.846 -4.962 1.00 86.12 86 PHE A C 1
ATOM 693 O O . PHE A 1 86 ? 7.061 3.235 -6.129 1.00 86.12 86 PHE A O 1
ATOM 700 N N . MET A 1 87 ? 7.284 3.661 -3.939 1.00 82.00 87 MET A N 1
ATOM 701 C CA . MET A 1 87 ? 7.720 5.054 -4.103 1.00 82.00 87 MET A CA 1
ATOM 702 C C . MET A 1 87 ? 9.245 5.191 -4.156 1.00 82.00 87 MET A C 1
ATOM 704 O O . MET A 1 87 ? 9.763 5.952 -4.974 1.00 82.00 87 MET A O 1
ATOM 708 N N . ASN A 1 88 ? 9.971 4.426 -3.339 1.00 73.56 88 ASN A N 1
ATOM 709 C CA . ASN A 1 88 ? 11.423 4.540 -3.178 1.00 73.56 88 ASN A CA 1
ATOM 710 C C . ASN A 1 88 ? 12.190 3.636 -4.152 1.00 73.56 88 ASN A C 1
ATOM 712 O O . ASN A 1 88 ? 12.933 2.746 -3.740 1.00 73.56 88 ASN A O 1
ATOM 716 N N . VAL A 1 89 ? 12.003 3.848 -5.457 1.00 66.44 89 VAL A N 1
ATOM 717 C CA . VAL A 1 89 ? 12.693 3.064 -6.493 1.00 66.44 89 VAL A CA 1
ATOM 718 C C . VAL A 1 89 ? 13.702 3.944 -7.223 1.00 66.44 89 VAL A C 1
ATOM 720 O O . VAL A 1 89 ? 13.324 4.965 -7.801 1.00 66.44 89 VAL A O 1
ATOM 723 N N . GLU A 1 90 ? 14.978 3.546 -7.213 1.00 62.41 90 GLU A N 1
ATOM 724 C CA . GLU A 1 90 ? 16.008 4.208 -8.017 1.00 62.41 90 GLU A CA 1
ATOM 725 C C . GLU A 1 90 ? 15.630 4.162 -9.510 1.00 62.41 90 GLU A C 1
ATOM 727 O O . GLU A 1 90 ? 15.067 3.168 -9.985 1.00 62.41 90 GLU A O 1
ATOM 732 N N . PRO A 1 91 ? 15.887 5.237 -10.274 1.00 58.22 91 PRO A N 1
ATOM 733 C CA . PRO A 1 91 ? 15.644 5.224 -11.706 1.00 58.22 91 PRO A CA 1
ATOM 734 C C . PRO A 1 91 ? 16.546 4.184 -12.380 1.00 58.22 91 PRO A C 1
ATOM 736 O O . PRO A 1 91 ? 17.762 4.216 -12.209 1.00 58.22 91 PRO A O 1
ATOM 739 N N . ASP A 1 92 ? 15.951 3.294 -13.181 1.00 58.56 92 ASP A N 1
ATOM 740 C CA . ASP A 1 92 ? 16.699 2.341 -14.009 1.00 58.56 92 ASP A CA 1
ATOM 741 C C . ASP A 1 92 ? 17.789 3.058 -14.825 1.00 58.56 92 ASP A C 1
ATOM 743 O O . ASP A 1 92 ? 17.521 4.101 -15.433 1.00 58.56 92 ASP A O 1
ATOM 747 N N . GLU A 1 93 ? 18.984 2.457 -14.924 1.00 55.44 93 GLU A N 1
ATOM 748 C CA . GLU A 1 93 ? 20.147 2.977 -15.675 1.00 55.44 93 GLU A CA 1
ATOM 749 C C . GLU A 1 93 ? 19.805 3.435 -17.104 1.00 55.44 93 GLU A C 1
ATOM 751 O O . GLU A 1 93 ? 20.423 4.350 -17.635 1.00 55.44 93 GLU A O 1
ATOM 756 N N . ILE A 1 94 ? 18.780 2.842 -17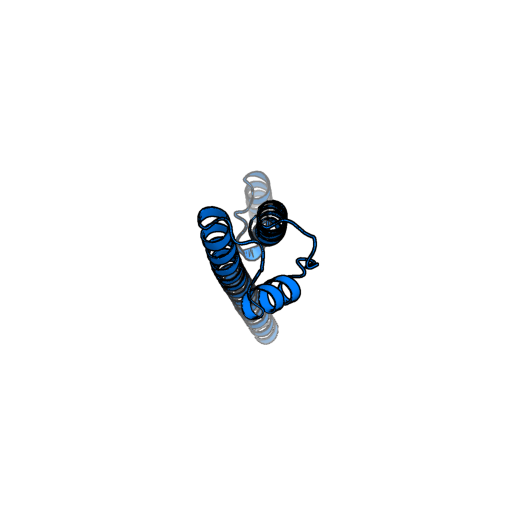.723 1.00 54.16 94 ILE A N 1
ATOM 757 C CA . ILE A 1 94 ? 18.320 3.169 -19.082 1.00 54.16 94 ILE A CA 1
ATOM 758 C C . ILE A 1 94 ? 17.746 4.596 -19.178 1.00 54.16 94 ILE A C 1
ATOM 760 O O . ILE A 1 94 ? 17.810 5.210 -20.241 1.00 54.16 94 ILE A O 1
ATOM 764 N N . ASN A 1 95 ? 17.196 5.131 -18.084 1.00 52.03 95 ASN A N 1
ATOM 765 C CA . ASN A 1 95 ? 16.704 6.510 -17.986 1.00 52.03 95 ASN A CA 1
ATOM 766 C C . ASN A 1 95 ? 17.637 7.406 -17.155 1.00 52.03 95 ASN A C 1
ATOM 768 O O . ASN A 1 95 ? 17.303 8.566 -16.902 1.00 52.03 95 ASN A O 1
ATOM 772 N N . ARG A 1 96 ? 18.784 6.884 -16.702 1.00 61.38 96 ARG A N 1
ATOM 773 C CA . ARG A 1 96 ? 19.771 7.655 -15.948 1.00 61.38 96 ARG A CA 1
ATOM 774 C C . ARG A 1 96 ? 20.461 8.628 -16.900 1.00 61.38 96 ARG A C 1
ATOM 776 O O . ARG A 1 96 ? 21.000 8.235 -17.931 1.00 61.38 96 ARG A O 1
ATOM 783 N N . VAL A 1 97 ? 20.442 9.911 -16.548 1.00 61.69 97 VAL A N 1
ATOM 784 C CA . VAL A 1 97 ? 21.282 10.906 -17.220 1.00 61.69 97 VAL A CA 1
ATOM 785 C C . VAL A 1 97 ? 22.732 10.606 -16.821 1.00 61.69 97 VAL A C 1
ATOM 787 O O . VAL A 1 97 ? 22.994 10.527 -15.616 1.00 61.69 97 VAL A O 1
ATOM 790 N N . PRO A 1 98 ? 23.653 10.410 -17.783 1.00 70.25 98 PRO A N 1
ATOM 791 C CA . PRO A 1 98 ? 25.066 10.210 -17.479 1.00 70.25 98 PRO A CA 1
ATOM 792 C C . PRO A 1 98 ? 25.603 11.356 -16.623 1.00 70.25 98 PRO A C 1
ATOM 794 O O . PRO A 1 98 ? 25.204 12.512 -16.805 1.00 70.25 98 PRO A O 1
ATOM 797 N N . THR A 1 99 ? 26.498 11.055 -15.686 1.00 76.00 99 THR A N 1
ATOM 798 C CA . THR A 1 99 ? 27.125 12.108 -14.878 1.00 76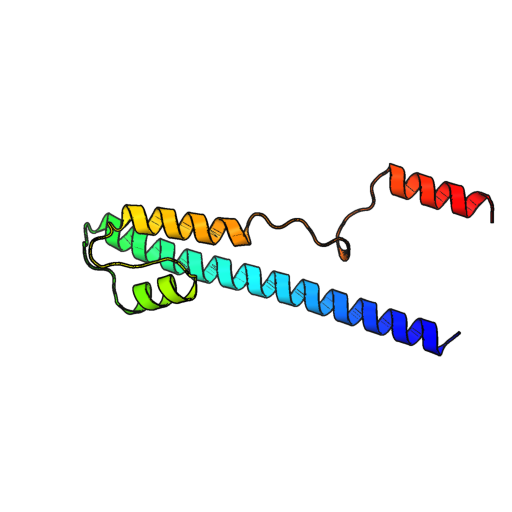.00 99 THR A CA 1
ATOM 799 C C . THR A 1 99 ? 28.096 12.928 -15.725 1.00 76.00 99 THR A C 1
ATOM 801 O O . THR A 1 99 ? 28.547 12.494 -16.787 1.00 76.00 99 THR A O 1
ATOM 804 N N . LEU A 1 100 ? 28.433 14.135 -15.258 1.00 78.50 100 LEU A N 1
ATOM 805 C CA . LEU A 1 100 ? 29.400 14.994 -15.947 1.00 78.50 100 LEU A CA 1
ATOM 806 C C . LEU A 1 100 ? 30.749 14.276 -16.146 1.00 78.50 100 LEU A C 1
ATOM 808 O O . LEU A 1 100 ? 31.318 14.339 -17.228 1.00 78.50 100 LEU A O 1
ATOM 812 N N . GLU A 1 101 ? 31.194 13.516 -15.144 1.00 78.62 101 GLU A N 1
ATOM 813 C CA . GLU A 1 101 ? 32.438 12.734 -15.172 1.00 78.62 101 GLU A CA 1
ATOM 814 C C . GLU A 1 101 ? 32.390 11.588 -16.201 1.00 78.62 101 GLU A C 1
ATOM 816 O O . GLU A 1 101 ? 33.360 11.349 -16.920 1.00 78.62 101 GLU A O 1
ATOM 821 N N . GLU A 1 102 ? 31.251 10.897 -16.320 1.00 77.19 102 GLU A N 1
ATOM 822 C CA . GLU A 1 102 ? 31.041 9.843 -17.324 1.00 77.19 102 GLU A CA 1
ATOM 823 C C . GLU A 1 102 ? 31.028 10.423 -18.752 1.00 77.19 102 GLU A C 1
ATOM 825 O O . GLU A 1 102 ? 31.572 9.816 -19.679 1.00 77.19 102 GLU A O 1
ATOM 830 N N . LEU A 1 103 ? 30.452 11.619 -18.933 1.00 80.06 103 LEU A N 1
ATOM 831 C CA . LEU A 1 103 ? 30.463 12.336 -20.212 1.00 80.06 103 LEU A CA 1
ATOM 832 C C . LEU A 1 103 ? 31.877 12.790 -20.590 1.00 80.06 103 LEU A C 1
ATOM 834 O O . LEU A 1 103 ? 32.298 12.578 -21.727 1.00 80.06 103 LEU A O 1
ATOM 838 N N . GLU A 1 104 ? 32.623 13.376 -19.654 1.00 79.56 104 GLU A N 1
ATOM 839 C CA . GLU A 1 104 ? 34.011 13.798 -19.872 1.00 79.56 104 GLU A CA 1
ATOM 840 C C . GLU A 1 104 ? 34.899 12.615 -20.278 1.00 79.56 104 GLU A C 1
ATOM 842 O O . GLU A 1 104 ? 35.619 12.703 -21.274 1.00 79.56 104 GLU A O 1
ATOM 847 N N . ALA A 1 105 ? 34.774 11.468 -19.601 1.00 80.25 105 ALA A N 1
ATOM 848 C CA . ALA A 1 105 ? 35.506 10.252 -19.953 1.00 80.25 105 ALA A CA 1
ATOM 849 C C . ALA A 1 105 ? 35.189 9.752 -21.378 1.00 80.25 105 ALA A C 1
ATOM 851 O O . ALA A 1 105 ? 36.093 9.322 -22.101 1.00 80.25 105 ALA A O 1
ATOM 852 N N . TYR A 1 106 ? 33.927 9.837 -21.810 1.00 73.94 106 TYR A N 1
ATOM 853 C CA . TYR A 1 106 ? 33.508 9.464 -23.165 1.00 73.94 106 TYR A CA 1
ATOM 854 C C . TYR A 1 106 ? 34.084 10.401 -24.243 1.00 73.94 106 TYR A C 1
ATOM 856 O O . TYR A 1 106 ? 34.548 9.948 -25.298 1.00 73.94 106 TYR A O 1
ATOM 864 N N . PHE A 1 107 ? 34.086 11.713 -23.986 1.00 72.62 107 PHE A N 1
ATOM 865 C CA . PHE A 1 107 ? 34.653 12.699 -24.910 1.00 72.62 107 PHE A CA 1
ATOM 866 C C . PHE A 1 107 ? 36.183 12.621 -24.989 1.00 72.62 107 PHE A C 1
ATOM 868 O O . PHE A 1 107 ? 36.736 12.776 -26.080 1.00 72.62 107 PHE A O 1
ATOM 875 N N . GLU A 1 108 ? 36.865 12.319 -23.881 1.00 73.19 108 GLU A N 1
ATOM 876 C CA . GLU A 1 108 ? 38.320 12.137 -23.859 1.00 73.19 108 GLU A CA 1
ATOM 877 C C . GLU A 1 108 ? 38.734 10.899 -24.672 1.00 73.19 108 GLU A C 1
ATOM 879 O O . GLU A 1 108 ? 39.650 10.971 -25.489 1.00 73.19 108 GLU A O 1
ATOM 884 N N . GLN A 1 109 ? 38.003 9.783 -24.548 1.00 62.06 109 GLN A N 1
ATOM 885 C CA . GLN A 1 109 ? 38.248 8.573 -25.346 1.00 62.06 109 GLN A CA 1
ATOM 886 C C . GLN A 1 109 ? 37.998 8.792 -26.846 1.00 62.06 109 GLN A C 1
ATOM 888 O O . GLN A 1 109 ? 38.761 8.297 -27.674 1.00 62.06 109 GLN A O 1
ATOM 893 N N . SER A 1 110 ? 36.979 9.578 -27.206 1.00 61.88 110 SER A N 1
ATOM 894 C CA . SER A 1 110 ? 36.669 9.901 -28.608 1.00 61.88 110 SER A CA 1
ATOM 895 C C . SER A 1 110 ? 37.693 10.840 -29.263 1.00 61.88 110 SER A C 1
ATOM 897 O O . SER A 1 110 ? 37.744 10.927 -30.485 1.00 61.88 110 SER A O 1
ATOM 899 N N . ARG A 1 111 ? 38.512 11.551 -28.476 1.00 58.50 111 ARG A N 1
ATOM 900 C CA . ARG A 1 111 ? 39.564 12.463 -28.964 1.00 58.50 111 ARG A CA 1
ATOM 901 C C . ARG A 1 111 ? 40.874 11.767 -29.336 1.00 58.50 111 ARG A C 1
ATOM 903 O O . ARG A 1 111 ? 41.703 12.378 -30.004 1.00 58.50 111 ARG A O 1
ATOM 910 N N . VAL A 1 112 ? 41.082 10.544 -28.851 1.00 57.06 112 VAL A N 1
ATOM 911 C CA . VAL A 1 112 ? 42.331 9.776 -29.015 1.00 57.06 112 VAL A CA 1
ATOM 912 C C . VAL A 1 112 ? 42.202 8.707 -30.118 1.00 57.06 112 VAL A C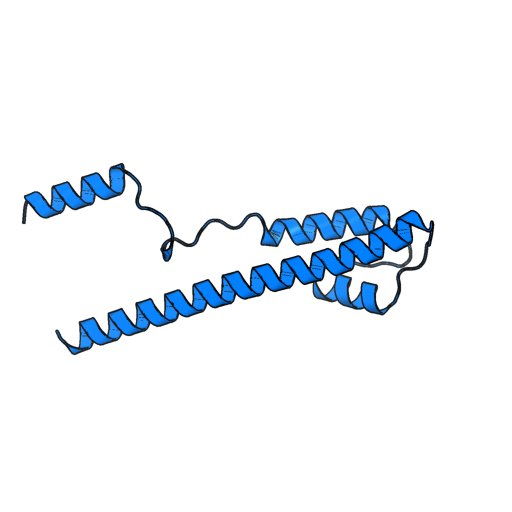 1
ATOM 914 O O . VAL A 1 112 ? 43.196 8.068 -30.462 1.00 57.06 112 VAL A O 1
ATOM 917 N N . ALA A 1 113 ? 41.002 8.530 -30.684 1.00 49.34 113 ALA A N 1
ATOM 918 C CA . ALA A 1 113 ? 40.694 7.597 -31.772 1.00 49.34 113 ALA A CA 1
ATOM 919 C C . ALA A 1 113 ? 40.866 8.211 -33.173 1.00 49.34 113 ALA A C 1
ATOM 921 O O . ALA A 1 113 ? 40.595 9.423 -33.337 1.00 49.34 113 ALA A O 1
#

Secondary structure (DSSP, 8-state):
-HHHHHHHHHHHHHHHHHHHHHHHHHHHHHHHHHHHHHHHHHHHHTT-----HHHHHHHHHTT----TTS-HHHHHHHHHHHHHHHH--PPPGGGPPPPHHHHHHHHHHHH--

Sequence (113 aa):
MYETIQTESQRTRIRLIATKAQAAERKLNLYALDNVLWALEDLNLRERSVVPGDVVEQLLAFGVPYRSDVKIPDLIELVFTAQEQFMNVEPDEINRVPTLEELEAYFEQSRVA

Radius of gyration: 22.74 Å; chains: 1; bounding box: 59×25×57 Å

Foldseek 3Di:
DVVVVVVVVVVLVVVVVVLVVVLVVLVVLLVLLVVLLVQLVVCVVVVHLADDPVSVVSCVVLVNDDDSPDGSVVSNVSSVVSNVVSVPDDDDPSPDDDDPVRVVVVVVVVVVD

pLDDT: mean 83.31, std 14.02, range [49.34, 97.5]